Protein AF-E3MQD8-F1 (afdb_monomer_lite)

Sequence (179 aa):
MTQHVYIEGKKPLVCWENTTINSLVIGVLSPVLEKSHVTIIVLFGMVQTGFICNILNILHVQAGWNLYYARIMSLVFSIYAAIRMVWYQTILLPKLPLRIHWKSMNFITLFFGLTGHFLWPYCTTANIIIHVYIYLLSIETSIWYYTKEFRLFCRFPRTGFTDYARAYHTCYKRYVCIL

Foldseek 3Di:
DDDDDDDDDDDDPPPPPPCPVVVVVVLQVDADADDLVVLLVLLVLLLVLLVVLLVQVLCCQPVVDDNVSSVVSVVSNVVSVCCVVPVHQKDKAQDPPQPQDVVQLVVLCVVLVVVLVVCVVRDDPVSNVSSVVSSVSSSVSRSSVPGPDIDIGGPDDDDDCPVVVVVVVVPPPDDDPDD

Organism: Caenorhabditis remanei (NCBI:txid31234)

Secondary structure (DSSP, 8-state):
----------------S-TTHHHHHHHHHS-----HHHHHHHHHHHHHHHHHHHHHHHHHHHH---THHHHHHHHHHHHHHHIIIII-SEEEEEPSSP---HHHHHHHHHHHHHHHHHHGGG--HHHHHHHHHHHHHHHHHHHHHH---EEEEESS--TT-HHHHHHHHHHHSSS----

Radius of gyration: 24.61 Å; chains: 1; bounding box: 44×34×95 Å

Structure (mmCIF, N/CA/C/O backbone):
data_AF-E3MQD8-F1
#
_entry.id   AF-E3MQD8-F1
#
loop_
_atom_site.group_PDB
_atom_site.id
_atom_site.type_symbol
_atom_site.label_atom_id
_atom_site.label_alt_id
_atom_site.label_comp_id
_atom_site.label_asym_id
_atom_site.label_entity_id
_atom_site.label_seq_id
_atom_site.pdbx_PDB_ins_code
_atom_site.Cartn_x
_atom_site.Cartn_y
_atom_site.Cartn_z
_atom_site.occupancy
_atom_site.B_iso_or_equiv
_atom_site.auth_seq_id
_atom_site.auth_comp_id
_atom_site.auth_asym_id
_atom_site.auth_atom_id
_atom_site.pdbx_PDB_model_num
ATOM 1 N N . MET A 1 1 ? 7.745 17.758 72.358 1.00 26.81 1 MET A N 1
ATOM 2 C CA . MET A 1 1 ? 9.096 18.212 72.743 1.00 26.81 1 MET A CA 1
ATOM 3 C C . MET A 1 1 ? 10.061 17.089 72.381 1.00 26.81 1 MET A C 1
ATOM 5 O O . MET A 1 1 ? 9.781 15.969 72.783 1.00 26.81 1 MET A O 1
ATOM 9 N N . THR A 1 2 ? 11.081 17.400 71.560 1.00 30.20 2 THR A N 1
ATOM 10 C CA . THR A 1 2 ? 12.361 16.664 71.337 1.00 30.20 2 THR A CA 1
ATOM 11 C C . THR A 1 2 ? 12.276 15.200 70.857 1.00 30.20 2 THR A C 1
ATOM 13 O O . THR A 1 2 ? 11.925 14.323 71.631 1.00 30.20 2 THR A O 1
ATOM 16 N N . GLN A 1 3 ? 12.420 14.866 69.562 1.00 27.38 3 GLN A N 1
ATOM 17 C CA . GLN A 1 3 ? 13.647 14.770 68.727 1.00 27.38 3 GLN A CA 1
ATOM 18 C C . GLN A 1 3 ? 14.823 13.981 69.342 1.00 27.38 3 GLN A C 1
ATOM 20 O O . GLN A 1 3 ? 15.388 14.422 70.335 1.00 27.38 3 GLN A O 1
ATOM 25 N N . HIS A 1 4 ? 15.203 12.870 68.682 1.00 26.19 4 HIS A N 1
ATOM 26 C CA . HIS A 1 4 ? 16.512 12.550 68.048 1.00 26.19 4 HIS A CA 1
ATOM 27 C C . HIS A 1 4 ? 16.833 11.035 68.152 1.00 26.19 4 HIS A C 1
ATOM 29 O O . HIS A 1 4 ? 16.422 10.422 69.124 1.00 26.19 4 HIS A O 1
ATOM 35 N N . VAL A 1 5 ? 17.577 10.318 67.297 1.00 29.69 5 VAL A N 1
ATOM 36 C CA . VAL A 1 5 ? 18.115 10.402 65.920 1.00 29.69 5 VAL A CA 1
ATOM 37 C C . VAL A 1 5 ? 18.698 8.991 65.620 1.00 29.69 5 VAL A C 1
ATOM 39 O O . VAL A 1 5 ? 19.248 8.366 66.518 1.00 29.69 5 VAL A O 1
ATOM 42 N N . TYR A 1 6 ? 18.509 8.522 64.377 1.00 33.16 6 TYR A N 1
ATOM 43 C CA . TYR A 1 6 ? 19.254 7.571 63.509 1.00 33.16 6 TYR A CA 1
ATOM 44 C C . TYR A 1 6 ? 20.376 6.647 64.030 1.00 33.16 6 TYR A C 1
ATOM 46 O O . TYR A 1 6 ? 21.214 7.085 64.801 1.00 33.16 6 TYR A O 1
ATOM 54 N N . ILE A 1 7 ? 20.477 5.454 63.404 1.00 33.34 7 ILE A N 1
ATOM 55 C CA . ILE A 1 7 ? 21.659 4.879 62.690 1.00 33.34 7 ILE A CA 1
ATOM 56 C C . ILE A 1 7 ? 21.138 3.723 61.788 1.00 33.34 7 ILE A C 1
ATOM 58 O O . ILE A 1 7 ? 20.498 2.797 62.272 1.00 33.34 7 ILE A O 1
ATOM 62 N N . GLU A 1 8 ? 21.026 3.960 60.474 1.00 31.88 8 GLU A N 1
ATOM 63 C CA . GLU A 1 8 ? 21.814 3.366 59.362 1.00 31.88 8 GLU A CA 1
ATOM 64 C C . GLU A 1 8 ? 21.453 1.931 58.934 1.00 31.88 8 GLU A C 1
ATOM 66 O O . GLU A 1 8 ? 21.545 0.979 59.698 1.00 31.88 8 GLU A O 1
ATOM 71 N N . GLY A 1 9 ? 21.135 1.764 57.641 1.00 29.48 9 GLY A N 1
ATOM 72 C CA . GLY A 1 9 ? 21.064 0.442 57.015 1.00 29.48 9 GLY A CA 1
ATOM 73 C C . GLY A 1 9 ? 20.277 0.383 55.705 1.00 29.48 9 GLY A C 1
ATOM 74 O O . GLY A 1 9 ? 19.160 -0.109 55.687 1.00 29.48 9 GLY A O 1
ATOM 75 N N . LYS A 1 10 ? 20.903 0.825 54.603 1.00 29.27 10 LYS A N 1
ATOM 76 C CA . LYS A 1 10 ? 20.554 0.537 53.190 1.00 29.27 10 LYS A CA 1
ATOM 77 C C . LYS A 1 10 ? 19.192 1.042 52.672 1.00 29.27 10 LYS A C 1
ATOM 79 O O . LYS A 1 10 ? 18.170 0.370 52.746 1.00 29.27 10 LYS A O 1
ATOM 84 N N . LYS A 1 11 ? 19.227 2.176 51.961 1.00 30.22 11 LYS A N 1
ATOM 85 C CA . LYS A 1 11 ? 18.234 2.482 50.915 1.00 30.22 11 LYS A CA 1
ATOM 86 C C . LYS A 1 11 ? 18.347 1.406 49.819 1.00 30.22 11 LYS A C 1
ATOM 88 O O . LYS A 1 11 ? 19.470 1.180 49.360 1.00 30.22 11 LYS A O 1
ATOM 93 N N . PRO A 1 12 ? 17.259 0.755 49.367 1.00 31.34 12 PRO A N 1
ATOM 94 C CA . PRO A 1 12 ? 17.323 -0.004 48.130 1.00 31.34 12 PRO A CA 1
ATOM 95 C C . PRO A 1 12 ? 17.642 0.980 47.004 1.00 31.34 12 PRO A C 1
ATOM 97 O O . PRO A 1 12 ? 16.979 2.008 46.849 1.00 31.34 12 PRO A O 1
ATOM 100 N N . LEU A 1 13 ? 18.720 0.684 46.283 1.00 28.70 13 LEU A N 1
ATOM 101 C CA . LEU A 1 13 ? 19.172 1.436 45.127 1.00 28.70 13 LEU A CA 1
ATOM 102 C C . LEU A 1 13 ? 18.008 1.511 44.131 1.00 28.70 13 LEU A C 1
ATOM 104 O O . LEU A 1 13 ? 17.565 0.505 43.577 1.00 28.70 13 LEU A O 1
ATOM 108 N N . VAL A 1 14 ? 17.476 2.713 43.962 1.00 34.56 14 VAL A N 1
ATOM 109 C CA . VAL A 1 14 ? 16.435 3.047 43.000 1.00 34.56 14 VAL A CA 1
ATOM 110 C C . VAL A 1 14 ? 17.072 2.912 41.612 1.00 34.56 14 VAL A C 1
ATOM 112 O O . VAL A 1 14 ? 17.789 3.796 41.157 1.00 34.56 14 VAL A O 1
ATOM 115 N N . CYS A 1 15 ? 16.884 1.746 40.985 1.00 32.88 15 CYS A N 1
ATOM 116 C CA . CYS A 1 15 ? 17.410 1.389 39.665 1.00 32.88 15 CYS A CA 1
ATOM 117 C C . CYS A 1 15 ? 16.680 2.197 38.577 1.00 32.88 15 CYS A C 1
ATOM 119 O O . CYS A 1 15 ? 15.755 1.715 37.931 1.00 32.88 15 CYS A O 1
ATOM 121 N N . TRP A 1 16 ? 17.064 3.465 38.421 1.00 32.12 16 TRP A N 1
ATOM 122 C CA . TRP A 1 16 ? 16.616 4.357 37.340 1.00 32.12 16 TRP A CA 1
ATOM 123 C C . TRP A 1 16 ? 17.551 4.353 36.126 1.00 32.12 16 TRP A C 1
ATOM 125 O O . TRP A 1 16 ? 17.403 5.169 35.222 1.00 32.12 16 TRP A O 1
ATOM 135 N N . GLU A 1 17 ? 18.463 3.390 36.053 1.00 33.75 17 GLU A N 1
ATOM 136 C CA . GLU A 1 17 ? 19.420 3.244 34.956 1.00 33.75 17 GLU A CA 1
ATOM 137 C C . GLU A 1 17 ? 19.246 1.875 34.298 1.00 33.75 17 GLU A C 1
ATOM 139 O O . GLU A 1 17 ? 20.054 0.976 34.477 1.00 33.75 17 GLU A O 1
ATOM 144 N N . ASN A 1 18 ? 18.119 1.693 33.601 1.00 34.34 18 ASN A N 1
ATOM 145 C CA . ASN A 1 18 ? 17.910 0.645 32.585 1.00 34.34 18 ASN A CA 1
ATOM 146 C C . ASN A 1 18 ? 16.647 0.936 31.742 1.00 34.34 18 ASN A C 1
ATOM 148 O O . ASN A 1 18 ? 15.872 0.049 31.387 1.00 34.34 18 ASN A O 1
ATOM 152 N N . THR A 1 19 ? 16.384 2.211 31.452 1.00 44.53 19 THR A N 1
ATOM 153 C CA . THR A 1 19 ? 15.067 2.718 31.021 1.00 44.53 19 THR A CA 1
ATOM 154 C C . THR A 1 19 ? 14.884 2.896 29.513 1.00 44.53 19 THR A C 1
ATOM 156 O O . THR A 1 19 ? 13.843 3.394 29.093 1.00 44.53 19 THR A O 1
ATOM 159 N N . THR A 1 20 ? 15.807 2.434 28.669 1.00 41.69 20 THR A N 1
ATOM 160 C CA . THR A 1 20 ? 15.616 2.415 27.201 1.00 41.69 20 THR A CA 1
ATOM 161 C C . THR A 1 20 ? 15.327 1.020 26.656 1.00 41.69 20 THR A C 1
ATOM 163 O O . THR A 1 20 ? 14.412 0.859 25.856 1.00 41.69 20 THR A O 1
ATOM 166 N N . ILE A 1 21 ? 16.019 -0.019 27.133 1.00 39.50 21 ILE A N 1
ATOM 167 C CA . ILE A 1 21 ? 15.759 -1.399 26.685 1.00 39.50 21 ILE A CA 1
ATOM 168 C C . ILE A 1 21 ? 14.512 -1.965 27.376 1.00 39.50 21 ILE A C 1
ATOM 170 O O . ILE A 1 21 ? 13.661 -2.542 26.706 1.00 39.50 21 ILE A O 1
ATOM 174 N N . ASN A 1 22 ? 14.319 -1.718 28.679 1.00 33.09 22 ASN A N 1
ATOM 175 C CA . ASN A 1 22 ? 13.096 -2.150 29.364 1.00 33.09 22 ASN A CA 1
ATOM 176 C C . ASN A 1 22 ? 11.857 -1.364 28.925 1.00 33.09 22 ASN A C 1
ATOM 178 O O . ASN A 1 22 ? 10.772 -1.924 28.958 1.00 33.09 22 ASN A O 1
ATOM 182 N N . SER A 1 23 ? 11.971 -0.113 28.469 1.00 36.16 23 SER A N 1
ATOM 183 C CA . SER A 1 23 ? 10.823 0.613 27.898 1.00 36.16 23 SER A CA 1
ATOM 184 C C . SER A 1 23 ? 10.473 0.128 26.487 1.00 36.16 23 SER A C 1
ATOM 186 O O . SER A 1 23 ? 9.293 0.071 26.149 1.00 36.16 23 SER A O 1
ATOM 188 N N . LEU A 1 24 ? 11.459 -0.326 25.706 1.00 35.12 24 LEU A N 1
ATOM 189 C CA . LEU A 1 24 ? 11.239 -1.071 24.461 1.00 35.12 24 LEU A CA 1
ATOM 190 C C . LEU A 1 24 ? 10.586 -2.437 24.726 1.00 35.12 24 LEU A C 1
ATOM 192 O O . LEU A 1 24 ? 9.616 -2.784 24.063 1.00 35.12 24 LEU A O 1
ATOM 196 N N . VAL A 1 25 ? 11.045 -3.184 25.733 1.00 37.47 25 VAL A N 1
ATOM 197 C CA . VAL A 1 25 ? 10.494 -4.503 26.098 1.00 37.47 25 VAL A CA 1
ATOM 198 C C . VAL A 1 25 ? 9.104 -4.388 26.743 1.00 37.47 25 VAL A C 1
ATOM 200 O O . VAL A 1 25 ? 8.214 -5.166 26.411 1.00 37.47 25 VAL A O 1
ATOM 203 N N . ILE A 1 26 ? 8.856 -3.380 27.585 1.00 39.66 26 ILE A N 1
ATOM 204 C CA . ILE A 1 26 ? 7.530 -3.085 28.158 1.00 39.66 26 ILE A CA 1
ATOM 205 C C . ILE A 1 26 ? 6.588 -2.505 27.090 1.00 39.66 26 ILE A C 1
ATOM 207 O O . ILE A 1 26 ? 5.400 -2.805 27.111 1.00 39.66 26 ILE A O 1
ATOM 211 N N . GLY A 1 27 ? 7.096 -1.757 26.105 1.00 39.81 27 GLY A N 1
ATOM 212 C CA . GLY A 1 27 ? 6.333 -1.335 24.924 1.00 39.81 27 GLY A CA 1
ATOM 213 C C . GLY A 1 27 ? 5.958 -2.491 23.986 1.00 39.81 27 GLY A C 1
ATOM 214 O O . GLY A 1 27 ? 4.922 -2.429 23.333 1.00 39.81 27 GLY A O 1
ATOM 215 N N . VAL A 1 28 ? 6.758 -3.564 23.967 1.00 44.06 28 VAL A N 1
ATOM 216 C CA . VAL A 1 28 ? 6.468 -4.833 23.271 1.00 44.06 28 VAL A CA 1
ATOM 217 C C . VAL A 1 28 ? 5.505 -5.727 24.074 1.00 44.06 28 VAL A C 1
ATOM 219 O O . VAL A 1 28 ? 4.739 -6.489 23.488 1.00 44.06 28 VAL A O 1
ATOM 222 N N . LEU A 1 29 ? 5.502 -5.623 25.408 1.00 40.91 29 LEU A N 1
ATOM 223 C CA . LEU A 1 29 ? 4.611 -6.371 26.311 1.00 40.91 29 LEU A CA 1
ATOM 224 C C . LEU A 1 29 ? 3.281 -5.664 26.609 1.00 40.91 29 LEU A C 1
ATOM 226 O O . LEU A 1 29 ? 2.343 -6.309 27.079 1.00 40.91 29 LEU A O 1
ATOM 230 N N . SER A 1 30 ? 3.174 -4.363 26.343 1.00 43.22 30 SER A N 1
ATOM 231 C CA . SER A 1 30 ? 1.925 -3.624 26.498 1.00 43.22 30 SER A CA 1
ATOM 232 C C . SER A 1 30 ? 1.052 -3.807 25.252 1.00 43.22 30 SER A C 1
ATOM 234 O O . SER A 1 30 ? 1.548 -3.679 24.130 1.00 43.22 30 SER A O 1
ATOM 236 N N . PRO A 1 31 ? -0.247 -4.114 25.403 1.00 54.41 31 PRO A N 1
ATOM 237 C CA . PRO A 1 31 ? -1.152 -4.237 24.271 1.00 54.41 31 PRO A CA 1
ATOM 238 C C . PRO A 1 31 ? -1.275 -2.895 23.538 1.00 54.41 31 PRO A C 1
ATOM 240 O O . PRO A 1 31 ? -2.001 -1.999 23.969 1.00 54.41 31 PRO A O 1
ATOM 243 N N . VAL A 1 32 ? -0.584 -2.746 22.403 1.00 63.09 32 VAL A N 1
ATOM 244 C CA . VAL A 1 32 ? -0.758 -1.574 21.541 1.00 63.09 32 VAL A CA 1
ATOM 245 C C . VAL A 1 32 ? -2.100 -1.706 20.826 1.00 63.09 32 VAL A C 1
ATOM 247 O O . VAL A 1 32 ? -2.290 -2.544 19.938 1.00 63.09 32 VAL A O 1
ATOM 250 N N . LEU A 1 33 ? -3.054 -0.885 21.261 1.00 63.81 33 LEU A N 1
ATOM 251 C CA . LEU A 1 33 ? -4.346 -0.736 20.604 1.00 63.81 33 LEU A CA 1
ATOM 252 C C . LEU A 1 33 ? -4.159 -0.031 19.261 1.00 63.81 33 LEU A C 1
ATOM 254 O O . LEU A 1 33 ? -3.436 0.964 19.162 1.00 63.81 33 LEU A O 1
ATOM 258 N N . GLU A 1 34 ? -4.812 -0.560 18.230 1.00 72.38 34 GLU A N 1
ATOM 259 C CA . GLU A 1 34 ? -4.779 0.040 16.903 1.00 72.38 34 GLU A CA 1
ATOM 260 C C . GLU A 1 34 ? -5.527 1.383 16.919 1.00 72.38 34 GLU A C 1
ATOM 262 O O . GLU A 1 34 ? -6.640 1.484 17.439 1.00 72.38 34 GLU A O 1
ATOM 267 N N . LYS A 1 35 ? -4.903 2.421 16.353 1.00 75.19 35 LYS A N 1
ATOM 268 C CA . LYS A 1 35 ? -5.480 3.764 16.199 1.00 75.19 35 LYS A CA 1
ATOM 269 C C . LYS A 1 35 ? -5.648 4.076 14.722 1.00 75.19 35 LYS A C 1
ATOM 271 O O . LYS A 1 35 ? -4.721 3.845 13.947 1.00 75.19 35 LYS A O 1
ATOM 276 N N . SER A 1 36 ? -6.764 4.700 14.354 1.00 72.06 36 SER A N 1
ATOM 277 C CA . SER A 1 36 ? -7.090 5.017 12.957 1.00 72.06 36 SER A CA 1
ATOM 278 C C . SER A 1 36 ? -6.011 5.855 12.264 1.00 72.06 36 SER A C 1
ATOM 280 O O . SER A 1 36 ? -5.614 5.538 11.146 1.00 72.06 36 SER A O 1
ATOM 282 N N . HIS A 1 37 ? -5.470 6.875 12.937 1.00 77.81 37 HIS A N 1
ATOM 283 C CA . HIS A 1 37 ? -4.407 7.720 12.387 1.00 77.81 37 HIS A CA 1
ATOM 284 C C . HIS A 1 37 ? -3.125 6.941 12.075 1.00 77.81 37 HIS A C 1
ATOM 286 O O . HIS A 1 37 ? -2.498 7.176 11.044 1.00 77.81 37 HIS A O 1
ATOM 292 N N . VAL A 1 38 ? -2.743 5.997 12.938 1.00 80.81 38 VAL A N 1
ATOM 293 C CA . VAL A 1 38 ? -1.531 5.194 12.734 1.00 80.81 38 VAL A CA 1
ATOM 294 C C . VAL A 1 38 ? -1.753 4.189 11.606 1.00 80.81 38 VAL A C 1
ATOM 296 O O . VAL A 1 38 ? -0.891 4.057 10.741 1.00 80.81 38 VAL A O 1
ATOM 299 N N . THR A 1 39 ? -2.929 3.558 11.543 1.00 81.56 39 THR A N 1
ATOM 300 C CA . THR A 1 39 ? -3.296 2.660 10.438 1.00 81.56 39 THR A CA 1
ATOM 301 C C . THR A 1 39 ? -3.265 3.384 9.096 1.00 81.56 39 THR A C 1
ATOM 303 O O . THR A 1 39 ? -2.698 2.867 8.138 1.00 81.56 39 THR A O 1
ATOM 306 N N . ILE A 1 40 ? -3.794 4.610 9.027 1.00 84.06 40 ILE A N 1
ATOM 307 C CA . ILE A 1 40 ? -3.746 5.441 7.817 1.00 84.06 40 ILE A CA 1
ATOM 308 C C . ILE A 1 40 ? -2.295 5.739 7.412 1.00 84.06 40 ILE A C 1
ATOM 310 O O . ILE A 1 40 ? -1.956 5.586 6.241 1.00 84.06 40 ILE A O 1
ATOM 314 N N . ILE A 1 41 ? -1.423 6.114 8.355 1.00 86.06 41 ILE A N 1
ATOM 315 C CA . ILE A 1 41 ? 0.002 6.368 8.074 1.00 86.06 41 ILE A CA 1
ATOM 316 C C . ILE A 1 41 ? 0.684 5.116 7.514 1.00 86.06 41 ILE A C 1
ATOM 318 O O . ILE A 1 41 ? 1.402 5.201 6.520 1.00 86.06 41 ILE A O 1
ATOM 322 N N . VAL A 1 42 ? 0.444 3.954 8.124 1.00 87.56 42 VAL A N 1
ATOM 323 C CA . VAL A 1 42 ? 1.025 2.681 7.678 1.00 87.56 42 VAL A CA 1
ATOM 324 C C . VAL A 1 42 ? 0.524 2.314 6.279 1.00 87.56 42 VAL A C 1
ATOM 326 O O . VAL A 1 42 ? 1.329 1.971 5.417 1.00 87.56 42 VAL A O 1
ATOM 329 N N . LEU A 1 43 ? -0.779 2.453 6.018 1.00 88.00 43 LEU A N 1
ATOM 330 C CA . LEU A 1 43 ? -1.380 2.212 4.704 1.00 88.00 43 LEU A CA 1
ATOM 331 C C . LEU A 1 43 ? -0.798 3.136 3.622 1.00 88.00 43 LEU A C 1
ATOM 333 O O . LEU A 1 43 ? -0.364 2.654 2.576 1.00 88.00 43 LEU A O 1
ATOM 337 N N . PHE A 1 44 ? -0.705 4.444 3.886 1.00 88.50 44 PHE A N 1
ATOM 338 C CA . PHE A 1 44 ? -0.069 5.388 2.962 1.00 88.50 44 PHE A CA 1
ATOM 339 C C . PHE A 1 44 ? 1.408 5.062 2.731 1.00 88.50 44 PHE A C 1
ATOM 341 O O . PHE A 1 44 ? 1.859 5.088 1.586 1.00 88.50 44 PHE A O 1
ATOM 348 N N . GLY A 1 45 ? 2.147 4.708 3.786 1.00 86.62 45 GLY A N 1
ATOM 349 C CA . GLY A 1 45 ? 3.547 4.297 3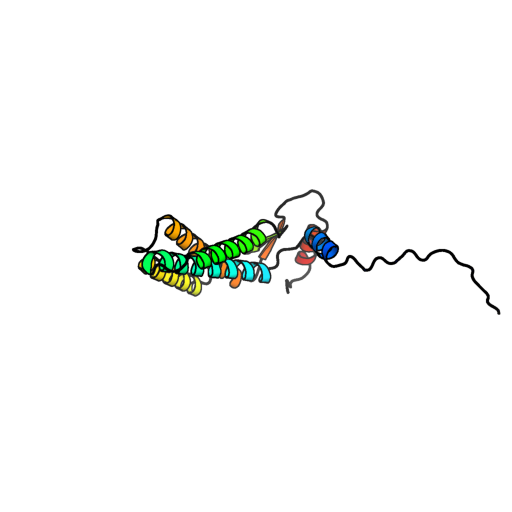.689 1.00 86.62 45 GLY A CA 1
ATOM 350 C C . GLY A 1 45 ? 3.729 3.077 2.785 1.00 86.62 45 GLY A C 1
ATOM 351 O O . GLY A 1 45 ? 4.607 3.074 1.923 1.00 86.62 45 GLY A O 1
ATOM 352 N N . MET A 1 46 ? 2.855 2.074 2.900 1.00 90.69 46 MET A N 1
ATOM 353 C CA . MET A 1 46 ? 2.856 0.903 2.015 1.00 90.69 46 MET A CA 1
ATOM 354 C C . MET A 1 46 ? 2.528 1.272 0.560 1.00 90.69 46 MET A C 1
ATOM 356 O O . MET A 1 46 ? 3.215 0.820 -0.353 1.00 90.69 46 MET A O 1
ATOM 360 N N . VAL A 1 47 ? 1.517 2.115 0.322 1.00 91.50 47 VAL A N 1
ATOM 361 C CA . VAL A 1 47 ? 1.164 2.559 -1.040 1.00 91.50 47 VAL A CA 1
ATOM 362 C C . VAL A 1 47 ? 2.330 3.313 -1.687 1.00 91.50 47 VAL A C 1
ATOM 364 O O . VAL A 1 47 ? 2.714 3.000 -2.813 1.00 91.50 47 VAL A O 1
ATOM 367 N N . GLN A 1 48 ? 2.930 4.268 -0.972 1.00 90.81 48 GLN A N 1
ATOM 368 C CA . GLN A 1 48 ? 4.039 5.082 -1.478 1.00 90.81 48 GLN A CA 1
ATOM 369 C C . GLN A 1 48 ? 5.282 4.239 -1.771 1.00 90.81 48 GLN A C 1
ATOM 371 O O . GLN A 1 48 ? 5.847 4.323 -2.860 1.00 90.81 48 GLN A O 1
ATOM 376 N N . THR A 1 49 ? 5.698 3.401 -0.821 1.00 91.50 49 THR A N 1
ATOM 377 C CA . THR A 1 49 ? 6.900 2.566 -0.976 1.00 91.50 49 THR A CA 1
ATOM 378 C C . THR A 1 49 ? 6.728 1.515 -2.065 1.00 91.50 49 THR A C 1
ATOM 380 O O . THR A 1 49 ? 7.643 1.324 -2.863 1.00 91.50 49 THR A O 1
ATOM 383 N N . GLY A 1 50 ? 5.547 0.898 -2.170 1.00 87.88 50 GLY A N 1
ATOM 384 C CA . GLY A 1 50 ? 5.224 -0.027 -3.254 1.00 87.88 50 GLY A CA 1
ATOM 385 C C . GLY A 1 50 ? 5.249 0.654 -4.624 1.00 87.88 50 GLY A C 1
ATOM 386 O O . GLY A 1 50 ? 5.856 0.139 -5.563 1.00 87.88 50 GLY A O 1
ATOM 387 N N . PHE A 1 51 ? 4.654 1.844 -4.737 1.00 88.62 51 PHE A N 1
ATOM 388 C CA . PHE A 1 51 ? 4.639 2.601 -5.989 1.00 88.62 51 PHE A CA 1
ATOM 389 C C . PHE A 1 51 ? 6.048 3.019 -6.433 1.00 88.62 51 PHE A C 1
ATOM 391 O O . PHE A 1 51 ? 6.424 2.815 -7.588 1.00 88.62 51 PHE A O 1
ATOM 398 N N . ILE A 1 52 ? 6.864 3.540 -5.511 1.00 90.00 52 ILE A N 1
ATOM 399 C CA . ILE A 1 52 ? 8.253 3.919 -5.802 1.00 90.00 52 ILE A CA 1
ATOM 400 C C . ILE A 1 52 ? 9.086 2.681 -6.161 1.00 90.00 52 ILE A C 1
ATOM 402 O O . ILE A 1 52 ? 9.883 2.735 -7.096 1.00 90.00 52 ILE A O 1
ATOM 406 N N . CYS A 1 53 ? 8.883 1.552 -5.474 1.00 89.19 53 CYS A N 1
ATOM 407 C CA . CYS A 1 53 ? 9.543 0.287 -5.801 1.00 89.19 53 CYS A CA 1
ATOM 408 C C . CYS A 1 53 ? 9.257 -0.141 -7.251 1.00 89.19 53 CYS A C 1
ATOM 410 O O . CYS A 1 53 ? 10.189 -0.479 -7.983 1.00 89.19 53 CYS A O 1
ATOM 412 N N . ASN A 1 54 ? 8.001 -0.038 -7.702 1.00 87.75 54 ASN A N 1
ATOM 413 C CA . ASN A 1 54 ? 7.630 -0.334 -9.088 1.00 87.75 54 ASN A CA 1
ATOM 414 C C . ASN A 1 54 ? 8.359 0.576 -10.089 1.00 87.75 54 ASN A C 1
ATOM 416 O O . ASN A 1 54 ? 8.925 0.073 -11.059 1.00 87.75 54 ASN A O 1
ATOM 420 N N . ILE A 1 55 ? 8.410 1.889 -9.834 1.00 87.12 55 ILE A N 1
ATOM 421 C CA . ILE A 1 55 ? 9.145 2.838 -10.690 1.00 87.12 55 ILE A CA 1
ATOM 422 C C . ILE A 1 55 ? 10.631 2.470 -10.766 1.00 87.12 55 ILE A C 1
ATOM 424 O O . ILE A 1 55 ? 11.200 2.405 -11.855 1.00 87.12 55 ILE A O 1
ATOM 428 N N . LEU A 1 56 ? 11.265 2.199 -9.622 1.00 88.69 56 LEU A N 1
ATOM 429 C CA . LEU A 1 56 ? 12.692 1.874 -9.559 1.00 88.69 56 LEU A CA 1
ATOM 430 C C . LEU A 1 56 ? 13.019 0.550 -10.258 1.00 88.69 56 LEU A C 1
ATOM 432 O O . LEU A 1 56 ? 14.049 0.455 -10.921 1.00 88.69 56 LEU A O 1
ATOM 436 N N . ASN A 1 57 ? 12.139 -0.450 -10.163 1.00 85.00 57 ASN A N 1
ATOM 437 C CA . ASN A 1 57 ? 12.296 -1.705 -10.897 1.00 85.00 57 ASN A CA 1
ATOM 438 C C . ASN A 1 57 ? 12.259 -1.487 -12.413 1.00 85.00 57 ASN A C 1
ATOM 440 O O . ASN A 1 57 ? 13.029 -2.108 -13.140 1.00 85.00 57 ASN A O 1
ATOM 444 N N . ILE A 1 58 ? 11.419 -0.579 -12.902 1.00 83.00 58 ILE A N 1
ATOM 445 C CA . ILE A 1 58 ? 11.370 -0.265 -14.334 1.00 83.00 58 ILE A CA 1
ATOM 446 C C . ILE A 1 58 ? 12.592 0.527 -14.770 1.00 83.00 58 ILE A C 1
ATOM 448 O O . ILE A 1 58 ? 13.169 0.214 -15.806 1.00 83.00 58 ILE A O 1
ATOM 452 N N . LEU A 1 59 ? 13.031 1.504 -13.973 1.00 86.06 59 LEU A N 1
ATOM 453 C CA . LEU A 1 59 ? 14.276 2.225 -14.242 1.00 86.06 59 LEU A CA 1
ATOM 454 C C . LEU A 1 59 ? 15.475 1.271 -14.281 1.00 86.06 59 LEU A C 1
ATOM 456 O O . LEU A 1 59 ? 16.358 1.437 -15.119 1.00 86.06 59 LEU A O 1
ATOM 460 N N . HIS A 1 60 ? 15.500 0.247 -13.426 1.00 86.69 60 HIS A N 1
ATOM 461 C CA . HIS A 1 60 ? 16.522 -0.793 -13.488 1.00 86.69 60 HIS A CA 1
ATOM 462 C C . HIS A 1 60 ? 16.477 -1.561 -14.817 1.00 86.69 60 HIS A C 1
ATOM 464 O O . HIS A 1 60 ? 17.505 -1.695 -15.474 1.00 86.69 60 HIS A O 1
ATOM 470 N N . VAL A 1 61 ? 15.292 -2.016 -15.238 1.00 81.69 61 VAL A N 1
ATOM 471 C CA . VAL A 1 61 ? 15.121 -2.810 -16.467 1.00 81.69 61 VAL A CA 1
ATOM 472 C C . VAL A 1 61 ? 15.385 -1.988 -17.736 1.00 81.69 61 VAL A C 1
ATOM 474 O O . VAL A 1 61 ? 15.986 -2.504 -18.672 1.00 81.69 61 VAL A O 1
ATOM 477 N N . GLN A 1 62 ? 14.951 -0.726 -17.783 1.00 81.81 62 GLN A N 1
ATOM 478 C CA . GLN A 1 62 ? 14.997 0.109 -18.994 1.00 81.81 62 GLN A CA 1
ATOM 479 C C . GLN A 1 62 ? 16.242 0.996 -19.085 1.00 81.81 62 GLN A C 1
ATOM 481 O O . GLN A 1 62 ? 16.779 1.196 -20.168 1.00 81.81 62 GLN A O 1
ATOM 486 N N . ALA A 1 63 ? 16.702 1.544 -17.959 1.00 82.62 63 ALA A N 1
ATOM 487 C CA . ALA A 1 63 ? 17.802 2.508 -17.912 1.00 82.62 63 ALA A CA 1
ATOM 488 C C . ALA A 1 63 ? 19.056 1.955 -17.212 1.00 82.62 63 ALA A C 1
ATOM 490 O O . ALA A 1 63 ? 20.002 2.705 -16.973 1.00 82.62 63 ALA A O 1
ATOM 491 N N . GLY A 1 64 ? 19.065 0.670 -16.835 1.00 81.56 64 GLY A N 1
ATOM 492 C CA . GLY A 1 64 ? 20.194 0.042 -16.144 1.00 81.56 64 GLY A CA 1
ATOM 493 C C . GLY A 1 64 ? 20.481 0.638 -14.762 1.00 81.56 64 GLY A C 1
ATOM 494 O O . GLY A 1 64 ? 21.584 0.481 -14.240 1.00 81.56 64 GLY A O 1
ATOM 495 N N . TRP A 1 65 ? 19.516 1.347 -14.164 1.00 85.50 65 TRP A N 1
ATOM 496 C CA . TRP A 1 65 ? 19.675 1.954 -12.841 1.00 85.50 65 TRP A CA 1
ATOM 497 C C . TRP A 1 65 ? 19.940 0.908 -11.761 1.00 85.50 65 TRP A C 1
ATOM 499 O O . TRP A 1 65 ? 19.548 -0.248 -11.878 1.00 85.50 65 TRP A O 1
ATOM 509 N N . ASN A 1 66 ? 20.596 1.300 -10.671 1.00 87.25 66 ASN A N 1
ATOM 510 C CA . ASN A 1 66 ? 20.971 0.348 -9.632 1.00 87.25 66 ASN A CA 1
ATOM 511 C C . ASN A 1 66 ? 19.740 -0.197 -8.877 1.00 87.25 66 ASN A C 1
ATOM 513 O O . ASN A 1 66 ? 18.949 0.558 -8.307 1.00 87.25 66 ASN A O 1
ATOM 517 N N . LEU A 1 67 ? 19.641 -1.527 -8.798 1.00 88.06 67 LEU A N 1
ATOM 518 C CA . LEU A 1 67 ? 18.584 -2.261 -8.095 1.00 88.06 67 LEU A CA 1
ATOM 519 C C . LEU A 1 67 ? 18.574 -2.013 -6.572 1.00 88.06 67 LEU A C 1
ATOM 521 O O . LEU A 1 67 ? 17.581 -2.292 -5.900 1.00 88.06 67 LEU A O 1
ATOM 525 N N . TYR A 1 68 ? 19.664 -1.483 -6.010 1.00 89.75 68 TYR A N 1
ATOM 526 C CA . TYR A 1 68 ? 19.802 -1.196 -4.581 1.00 89.75 68 TYR A CA 1
ATOM 527 C C . TYR A 1 68 ? 18.626 -0.386 -4.008 1.00 89.75 68 TYR A C 1
ATOM 529 O O . TYR A 1 68 ? 18.072 -0.747 -2.969 1.00 89.75 68 TYR A O 1
ATOM 537 N N . TYR A 1 69 ? 18.178 0.654 -4.713 1.00 86.88 69 TYR A N 1
ATOM 538 C CA . TYR A 1 69 ? 17.081 1.504 -4.244 1.00 86.88 69 TYR A CA 1
ATOM 539 C C . TYR A 1 69 ? 15.729 0.780 -4.241 1.00 86.88 69 TYR A C 1
ATOM 541 O O . TYR A 1 69 ? 14.946 0.951 -3.307 1.00 86.88 69 TYR A O 1
ATOM 549 N N . ALA A 1 70 ? 15.462 -0.069 -5.239 1.00 87.31 70 ALA A N 1
ATOM 550 C CA . ALA A 1 70 ? 14.242 -0.875 -5.276 1.00 87.31 70 ALA A CA 1
ATOM 551 C C . ALA A 1 70 ? 14.201 -1.869 -4.103 1.00 87.31 70 ALA A C 1
ATOM 553 O O . ALA A 1 70 ? 13.168 -2.037 -3.456 1.00 87.31 70 ALA A O 1
ATOM 554 N N . ARG A 1 71 ? 15.353 -2.462 -3.755 1.00 88.25 71 ARG A N 1
ATOM 555 C CA . ARG A 1 71 ? 15.481 -3.351 -2.588 1.00 88.25 71 ARG A CA 1
ATOM 556 C C . ARG A 1 71 ? 15.209 -2.621 -1.276 1.00 88.25 71 ARG A C 1
ATOM 558 O O . ARG A 1 71 ? 14.490 -3.156 -0.437 1.00 88.25 71 ARG A O 1
ATOM 565 N N . ILE A 1 72 ? 15.724 -1.398 -1.115 1.00 90.31 72 ILE A N 1
ATOM 566 C CA . ILE A 1 72 ? 15.413 -0.566 0.057 1.00 90.31 72 ILE A CA 1
ATOM 567 C C . ILE A 1 72 ? 13.908 -0.310 0.138 1.00 90.31 72 ILE A C 1
ATOM 569 O O . ILE A 1 72 ? 13.312 -0.541 1.185 1.00 90.31 72 ILE A O 1
ATOM 573 N N . MET A 1 73 ? 13.271 0.112 -0.955 1.00 91.00 73 MET A N 1
ATOM 574 C CA . MET A 1 73 ? 11.832 0.399 -0.944 1.00 91.00 73 MET A CA 1
ATOM 575 C C . MET A 1 73 ? 10.992 -0.847 -0.645 1.00 91.00 73 MET A C 1
ATOM 577 O O . MET A 1 73 ? 10.039 -0.768 0.127 1.00 91.00 73 MET A O 1
ATOM 581 N N . SER A 1 74 ? 11.388 -2.013 -1.160 1.00 88.38 74 SER A N 1
ATOM 582 C CA . SER A 1 74 ? 10.768 -3.296 -0.813 1.00 88.38 74 SER A CA 1
ATOM 583 C C . SER A 1 74 ? 10.939 -3.658 0.668 1.00 88.38 74 SER A C 1
ATOM 585 O O . SER A 1 74 ? 10.027 -4.223 1.276 1.00 88.38 74 SER A O 1
ATOM 587 N N . LEU A 1 75 ? 12.090 -3.344 1.271 1.00 90.69 75 LEU A N 1
ATOM 588 C CA . LEU A 1 75 ? 12.321 -3.558 2.700 1.00 90.69 75 LEU A CA 1
ATOM 589 C C . LEU A 1 75 ? 11.425 -2.643 3.539 1.00 90.69 75 LEU A C 1
ATOM 591 O O . LEU A 1 75 ? 10.762 -3.116 4.456 1.00 90.69 75 LEU A O 1
ATOM 595 N N . VAL A 1 76 ? 11.353 -1.354 3.199 1.00 90.62 76 VAL A N 1
ATOM 596 C CA . VAL A 1 76 ? 10.496 -0.390 3.907 1.00 90.62 76 VAL A CA 1
ATOM 597 C C . VAL A 1 76 ? 9.021 -0.787 3.788 1.00 90.62 76 VAL A C 1
ATOM 599 O O . VAL A 1 76 ? 8.304 -0.788 4.789 1.00 90.62 76 VAL A O 1
ATOM 602 N N . PHE A 1 77 ? 8.580 -1.218 2.603 1.00 90.56 77 PHE A N 1
ATOM 603 C CA . PHE A 1 77 ? 7.246 -1.787 2.406 1.00 90.56 77 PHE A CA 1
ATOM 604 C C . PHE A 1 77 ? 6.988 -2.975 3.347 1.00 90.56 77 PHE A C 1
ATOM 606 O O . PHE A 1 77 ? 5.950 -3.042 4.008 1.00 90.56 77 PHE A O 1
ATOM 613 N N . SER A 1 78 ? 7.959 -3.887 3.458 1.00 87.38 78 SER A N 1
ATOM 614 C CA . SER A 1 78 ? 7.867 -5.066 4.327 1.00 87.38 78 SER A CA 1
ATOM 615 C C . SER A 1 78 ? 7.803 -4.691 5.810 1.00 87.38 78 SER A C 1
ATOM 617 O O . SER A 1 78 ? 7.066 -5.321 6.564 1.00 87.38 78 SER A O 1
ATOM 619 N N . ILE A 1 79 ? 8.516 -3.641 6.231 1.00 87.88 79 ILE A N 1
ATOM 620 C CA . ILE A 1 79 ? 8.456 -3.114 7.601 1.00 87.88 79 ILE A CA 1
ATOM 621 C C . ILE A 1 79 ? 7.051 -2.583 7.907 1.00 87.88 79 ILE A C 1
ATOM 623 O O . ILE A 1 79 ? 6.468 -2.960 8.924 1.00 87.88 79 ILE A O 1
ATOM 627 N N . TYR A 1 80 ? 6.466 -1.769 7.022 1.00 87.38 80 TYR A N 1
ATOM 628 C CA . TYR A 1 80 ? 5.095 -1.282 7.211 1.00 87.38 80 TYR A CA 1
ATOM 629 C C . TYR A 1 80 ? 4.073 -2.428 7.245 1.00 87.38 80 TYR A C 1
ATOM 631 O O . TYR A 1 80 ? 3.189 -2.446 8.106 1.00 87.38 80 TYR A O 1
ATOM 639 N N . ALA A 1 81 ? 4.227 -3.427 6.370 1.00 84.62 81 ALA A N 1
ATOM 640 C CA . ALA A 1 81 ? 3.386 -4.620 6.377 1.00 84.62 81 ALA A CA 1
ATOM 641 C C . ALA A 1 81 ? 3.519 -5.414 7.691 1.00 84.62 81 ALA A C 1
ATOM 643 O O . ALA A 1 81 ? 2.512 -5.834 8.264 1.00 84.62 81 ALA A O 1
ATOM 644 N N . ALA A 1 82 ? 4.739 -5.578 8.213 1.00 84.44 82 ALA A N 1
ATOM 645 C CA . ALA A 1 82 ? 4.993 -6.269 9.475 1.00 84.44 82 ALA A CA 1
ATOM 646 C C . ALA A 1 82 ? 4.375 -5.532 10.672 1.00 84.44 82 ALA A C 1
ATOM 648 O O . ALA A 1 82 ? 3.736 -6.168 11.512 1.00 84.44 82 ALA A O 1
ATOM 649 N N . ILE A 1 83 ? 4.483 -4.198 10.716 1.00 84.38 83 ILE A N 1
ATOM 650 C CA . ILE A 1 83 ? 3.833 -3.371 11.744 1.00 84.38 83 ILE A CA 1
ATOM 651 C C . ILE A 1 83 ? 2.321 -3.626 11.736 1.00 84.38 83 ILE A C 1
ATOM 653 O O . ILE A 1 83 ? 1.737 -3.949 12.769 1.00 84.38 83 ILE A O 1
ATOM 657 N N . ARG A 1 84 ? 1.688 -3.588 10.559 1.00 79.31 84 ARG A N 1
ATOM 658 C CA . ARG A 1 84 ? 0.250 -3.853 10.413 1.00 79.31 84 ARG A CA 1
ATOM 659 C C . ARG A 1 84 ? -0.139 -5.277 10.835 1.00 79.31 84 ARG A C 1
ATOM 661 O O . ARG A 1 84 ? -1.211 -5.497 11.401 1.00 79.31 84 ARG A O 1
ATOM 668 N N . MET A 1 85 ? 0.707 -6.266 10.553 1.00 80.25 85 MET A N 1
ATOM 669 C CA . MET A 1 85 ? 0.384 -7.683 10.756 1.00 80.25 85 MET A CA 1
ATOM 670 C C . MET A 1 85 ? 0.680 -8.215 12.160 1.00 80.25 85 MET A C 1
ATOM 672 O O . MET A 1 85 ? -0.012 -9.127 12.606 1.00 80.25 85 MET A O 1
ATOM 676 N N . VAL A 1 86 ? 1.677 -7.669 12.852 1.00 76.81 86 VAL A N 1
ATOM 677 C CA . VAL A 1 86 ? 2.195 -8.263 14.097 1.00 76.81 86 VAL A CA 1
ATOM 678 C C . VAL A 1 86 ? 2.057 -7.324 15.292 1.00 76.81 86 VAL A C 1
ATOM 680 O O . VAL A 1 86 ? 1.869 -7.794 16.410 1.00 76.81 86 VAL A O 1
ATOM 683 N N . TRP A 1 87 ? 2.108 -6.006 15.079 1.00 75.06 87 TRP A N 1
ATOM 684 C CA . TRP A 1 87 ? 2.234 -5.048 16.183 1.00 75.06 87 TRP A CA 1
ATOM 685 C C . TRP A 1 87 ? 0.923 -4.812 16.944 1.00 75.06 87 TRP A C 1
ATOM 687 O O . TRP A 1 87 ? 0.937 -4.562 18.148 1.00 75.06 87 TRP A O 1
ATOM 697 N N . TYR A 1 88 ? -0.221 -4.904 16.261 1.00 71.44 88 TYR A N 1
ATOM 698 C CA . TYR A 1 88 ? -1.525 -4.610 16.859 1.00 71.44 88 TYR A CA 1
ATOM 699 C C . TYR A 1 88 ? -2.250 -5.867 17.337 1.00 71.44 88 TYR A C 1
ATOM 701 O O . TYR A 1 88 ? -2.438 -6.831 16.588 1.00 71.44 88 TYR A O 1
ATOM 709 N N . GLN A 1 89 ? -2.729 -5.819 18.584 1.00 67.19 89 GLN A N 1
ATOM 710 C CA . GLN A 1 89 ? -3.546 -6.881 19.187 1.00 67.19 89 GLN A CA 1
ATOM 711 C C . GLN A 1 89 ? -5.037 -6.771 18.850 1.00 67.19 89 GLN A C 1
ATOM 713 O O . GLN A 1 89 ? -5.807 -7.708 19.070 1.00 67.19 89 GLN A O 1
ATOM 718 N N . THR A 1 90 ? -5.452 -5.622 18.326 1.00 65.50 90 THR A N 1
ATOM 719 C CA . THR A 1 90 ? -6.822 -5.343 17.897 1.00 65.50 90 THR A CA 1
ATOM 720 C C . THR A 1 90 ? -6.831 -5.030 16.406 1.00 65.50 90 THR A C 1
ATOM 722 O O . THR A 1 90 ? -5.817 -4.593 15.874 1.00 65.50 90 THR A O 1
ATOM 725 N N . ILE A 1 91 ? -7.947 -5.329 15.744 1.00 73.50 91 ILE A N 1
ATOM 726 C CA . ILE A 1 91 ? -8.231 -4.964 14.359 1.00 73.50 91 ILE A CA 1
ATOM 727 C C . ILE A 1 91 ? -9.354 -3.943 14.395 1.00 73.50 91 ILE A C 1
ATOM 729 O O . ILE A 1 91 ? -10.440 -4.212 14.919 1.00 73.50 91 ILE A O 1
ATOM 733 N N . LEU A 1 92 ? -9.107 -2.779 13.821 1.00 74.75 92 LEU A N 1
ATOM 734 C CA . LEU A 1 92 ? -10.107 -1.738 13.696 1.00 74.75 92 LEU A CA 1
ATOM 735 C C . LEU A 1 92 ? -10.806 -1.891 12.332 1.00 74.75 92 LEU A C 1
ATOM 737 O O . LEU A 1 92 ? -10.193 -1.776 11.278 1.00 74.75 92 LEU A O 1
ATOM 741 N N . LEU A 1 93 ? -12.093 -2.244 12.345 1.00 76.50 93 LEU A N 1
ATOM 742 C CA . LEU A 1 93 ? -12.889 -2.484 11.1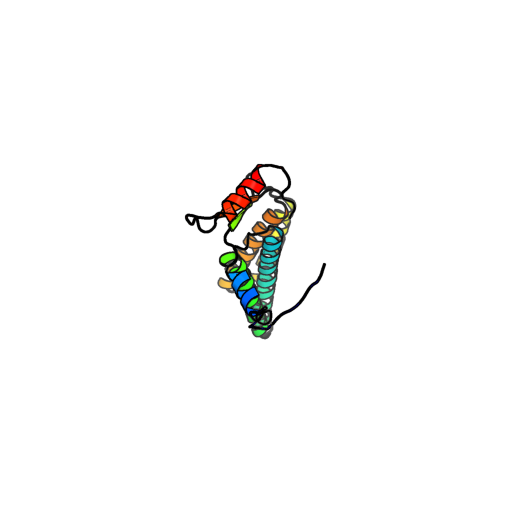39 1.00 76.50 93 LEU A CA 1
ATOM 743 C C . LEU A 1 93 ? -13.841 -1.314 10.884 1.00 76.50 93 LEU A C 1
ATOM 745 O O . LEU A 1 93 ? -14.570 -0.916 11.796 1.00 76.50 93 LEU A O 1
ATOM 749 N N . PRO A 1 94 ? -13.897 -0.766 9.661 1.00 73.44 94 PRO A N 1
ATOM 750 C CA . PRO A 1 94 ? -14.859 0.276 9.329 1.00 73.44 94 PRO A CA 1
ATOM 751 C C . PRO A 1 94 ? -16.292 -0.237 9.528 1.00 73.44 94 PRO A C 1
ATOM 753 O O . PRO A 1 94 ? -16.642 -1.354 9.140 1.00 73.44 94 PRO A O 1
ATOM 756 N N . LYS A 1 95 ? -17.134 0.568 10.182 1.00 76.38 95 LYS A N 1
ATOM 757 C CA . LYS A 1 95 ? -18.516 0.188 10.479 1.00 76.38 95 LYS A CA 1
ATOM 758 C C . LYS A 1 95 ? -19.349 0.229 9.198 1.00 76.38 95 LYS A C 1
ATOM 760 O O . LYS A 1 95 ? -19.334 1.215 8.469 1.00 76.38 95 LYS A O 1
ATOM 765 N N . LEU A 1 96 ? -20.103 -0.838 8.946 1.00 72.75 96 LEU A N 1
ATOM 766 C CA . LEU A 1 96 ? -21.068 -0.882 7.848 1.00 72.75 96 LEU A CA 1
ATOM 767 C C . LEU A 1 96 ? -22.250 0.067 8.141 1.00 72.75 96 LEU A C 1
ATOM 769 O O . LEU A 1 96 ? -22.723 0.082 9.284 1.00 72.75 96 LEU A O 1
ATOM 773 N N . PRO A 1 97 ? -22.757 0.825 7.147 1.00 76.19 97 PRO A N 1
ATOM 774 C CA . PRO A 1 97 ? -22.343 0.851 5.738 1.00 76.19 97 PRO A CA 1
ATOM 775 C C . PRO A 1 97 ? -21.059 1.668 5.488 1.00 76.19 97 PRO A C 1
ATOM 777 O O . PRO A 1 97 ? -20.892 2.767 6.018 1.00 76.19 97 PRO A O 1
ATOM 780 N N . LEU A 1 98 ? -20.170 1.142 4.635 1.00 75.00 98 LEU A N 1
ATOM 781 C CA . LEU A 1 98 ? -18.919 1.806 4.250 1.00 75.00 98 LEU A CA 1
ATOM 782 C C . LEU A 1 98 ? -19.211 3.137 3.548 1.00 75.00 98 LEU A C 1
ATOM 784 O O . LEU A 1 98 ? -19.974 3.186 2.581 1.00 75.00 98 LEU A O 1
ATOM 788 N N . ARG A 1 99 ? -18.558 4.218 3.986 1.00 74.50 99 ARG A N 1
ATOM 789 C CA . ARG A 1 99 ? -18.634 5.516 3.304 1.00 74.50 99 ARG A CA 1
ATOM 790 C C . ARG A 1 99 ? -17.660 5.543 2.132 1.00 74.50 99 ARG A C 1
ATOM 792 O O . ARG A 1 99 ? -16.545 6.039 2.246 1.00 74.50 99 ARG A O 1
ATOM 799 N N . ILE A 1 100 ? -18.094 4.998 1.000 1.00 80.56 100 ILE A N 1
ATOM 800 C CA . ILE A 1 100 ? -17.301 4.986 -0.230 1.00 80.56 100 ILE A CA 1
ATOM 801 C C . ILE A 1 100 ? -17.454 6.331 -0.941 1.00 80.56 100 ILE A C 1
ATOM 803 O O . ILE A 1 100 ? -18.522 6.672 -1.450 1.00 80.56 100 ILE A O 1
ATOM 807 N N . HIS A 1 101 ? -16.371 7.104 -0.996 1.00 85.88 101 HIS A N 1
ATOM 808 C CA . HIS A 1 101 ? -16.355 8.359 -1.735 1.00 85.88 101 HIS A CA 1
ATOM 809 C C . HIS A 1 101 ? -16.069 8.100 -3.224 1.00 85.88 101 HIS A C 1
ATOM 811 O O . HIS A 1 101 ? -14.916 7.988 -3.645 1.00 85.88 101 HIS A O 1
ATOM 817 N N . TRP A 1 102 ? -17.127 8.031 -4.039 1.00 85.94 102 TRP A N 1
ATOM 8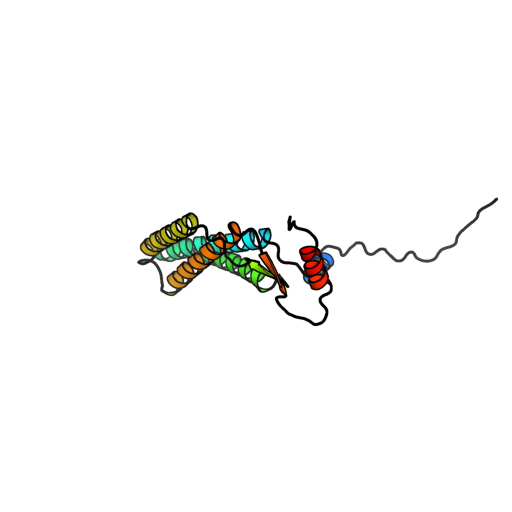18 C CA . TRP A 1 102 ? -17.055 7.677 -5.466 1.00 85.94 102 TRP A CA 1
ATOM 819 C C . TRP A 1 102 ? -16.046 8.490 -6.287 1.00 85.94 102 TRP A C 1
ATOM 821 O O . TRP A 1 102 ? -15.355 7.930 -7.135 1.00 85.94 102 TRP A O 1
ATOM 831 N N . LYS A 1 103 ? -15.896 9.795 -6.016 1.00 89.06 103 LYS A N 1
ATOM 832 C CA . LYS A 1 103 ? -14.914 10.633 -6.730 1.00 89.06 103 LYS A CA 1
ATOM 833 C C . LYS A 1 103 ? -13.475 10.166 -6.487 1.00 89.06 103 LYS A C 1
ATOM 835 O O . LYS A 1 103 ? -12.675 10.164 -7.415 1.00 89.06 103 LYS A O 1
ATOM 840 N N . SER A 1 104 ? -13.162 9.743 -5.259 1.00 89.62 104 SER A N 1
ATOM 841 C CA . SER A 1 104 ? -11.833 9.215 -4.927 1.00 89.62 104 SER A CA 1
ATOM 842 C C . SER A 1 104 ? -11.604 7.861 -5.595 1.00 89.62 104 SER A C 1
ATOM 844 O O . SER A 1 104 ? -10.547 7.651 -6.181 1.00 89.62 104 SER A O 1
ATOM 846 N N . MET A 1 105 ? -12.617 6.989 -5.599 1.00 89.69 105 MET A N 1
ATOM 847 C CA . MET A 1 105 ? -12.530 5.678 -6.247 1.00 89.69 105 MET A CA 1
ATOM 848 C C . MET A 1 105 ? -12.248 5.792 -7.751 1.00 89.69 105 MET A C 1
ATOM 850 O O . MET A 1 105 ? -11.367 5.109 -8.275 1.00 89.69 105 MET A O 1
ATOM 854 N N . ASN A 1 106 ? -12.957 6.694 -8.435 1.00 89.69 106 ASN A N 1
ATOM 855 C CA . ASN A 1 106 ? -12.748 6.950 -9.859 1.00 89.69 106 ASN A CA 1
ATOM 856 C C . ASN A 1 106 ? -11.351 7.515 -10.135 1.00 89.69 106 ASN A C 1
ATOM 858 O O . ASN A 1 106 ? -10.689 7.060 -11.062 1.00 89.69 106 ASN A O 1
ATOM 862 N N . PHE A 1 107 ? -10.873 8.450 -9.308 1.00 91.81 107 PHE A N 1
ATOM 863 C CA . PHE A 1 107 ? -9.529 9.011 -9.456 1.00 91.81 107 PHE A CA 1
ATOM 864 C C . PHE A 1 107 ? -8.434 7.950 -9.283 1.00 91.81 107 PHE A C 1
ATOM 866 O O . PHE A 1 107 ? -7.545 7.848 -10.124 1.00 91.81 107 PHE A O 1
ATOM 873 N N . ILE A 1 108 ? -8.523 7.125 -8.234 1.00 91.50 108 ILE A N 1
ATOM 874 C CA . ILE A 1 108 ? -7.567 6.038 -7.977 1.00 91.50 108 ILE A CA 1
ATOM 875 C C . ILE A 1 108 ? -7.577 5.044 -9.141 1.00 91.50 108 ILE A C 1
ATOM 877 O O . ILE A 1 108 ? -6.524 4.691 -9.660 1.00 91.50 108 ILE A O 1
ATOM 881 N N . THR A 1 109 ? -8.761 4.630 -9.592 1.00 92.75 109 THR A N 1
ATOM 882 C CA . THR A 1 109 ? -8.897 3.665 -10.692 1.00 92.75 109 THR A CA 1
ATOM 883 C C . THR A 1 109 ? -8.329 4.212 -11.997 1.00 92.75 109 THR A C 1
ATOM 885 O O . THR A 1 109 ? -7.594 3.509 -12.684 1.00 92.75 109 THR A O 1
ATOM 888 N N . LEU A 1 110 ? -8.595 5.479 -12.316 1.00 93.31 110 LEU A N 1
ATOM 889 C CA . LEU A 1 110 ? -8.056 6.119 -13.512 1.00 93.31 110 LEU A CA 1
ATOM 890 C C . LEU A 1 110 ? -6.531 6.276 -13.430 1.00 93.31 110 LEU A C 1
ATOM 892 O O . LEU A 1 110 ? -5.835 5.965 -14.393 1.00 93.31 110 LEU A O 1
ATOM 896 N N . PHE A 1 111 ? -5.994 6.679 -12.276 1.00 92.06 111 PHE A N 1
ATOM 897 C CA . PHE A 1 111 ? -4.551 6.790 -12.057 1.00 92.06 111 PHE A CA 1
ATOM 898 C C . PHE A 1 111 ? -3.833 5.439 -12.203 1.00 92.06 111 PHE A C 1
ATOM 900 O O . PHE A 1 111 ? -2.850 5.335 -12.941 1.00 92.06 111 PHE A O 1
ATOM 907 N N . PHE A 1 112 ? -4.330 4.386 -11.545 1.00 91.31 112 PHE A N 1
ATOM 908 C CA . PHE A 1 112 ? -3.739 3.045 -11.625 1.00 91.31 112 PHE A CA 1
ATOM 909 C C . PHE A 1 112 ? -3.954 2.381 -12.989 1.00 91.31 112 PHE A C 1
ATOM 911 O O . PHE A 1 112 ? -3.099 1.607 -13.418 1.00 91.31 112 PHE A O 1
ATOM 918 N N . GLY A 1 113 ? -5.041 2.714 -13.691 1.00 89.50 113 GLY A N 1
ATOM 919 C CA . GLY A 1 113 ? -5.294 2.281 -15.064 1.00 89.50 113 GLY A CA 1
ATOM 920 C C . GLY A 1 113 ? -4.331 2.919 -16.064 1.00 89.50 113 GLY A C 1
ATOM 921 O O . GLY A 1 113 ? -3.713 2.206 -16.850 1.00 89.50 113 GLY A O 1
ATOM 922 N N . LEU A 1 114 ? -4.138 4.242 -15.993 1.00 89.56 114 LEU A N 1
ATOM 923 C CA . LEU A 1 114 ? -3.181 4.955 -16.847 1.00 89.56 114 LEU A CA 1
ATOM 924 C C . LEU A 1 114 ? -1.754 4.479 -16.596 1.00 89.56 114 LEU A C 1
ATOM 926 O O . LEU A 1 114 ? -1.062 4.085 -17.530 1.00 89.56 114 LEU A O 1
ATOM 930 N N . THR A 1 115 ? -1.325 4.469 -15.333 1.00 87.75 115 THR A N 1
ATOM 931 C CA . THR A 1 115 ? 0.004 3.958 -14.980 1.00 87.75 115 THR A 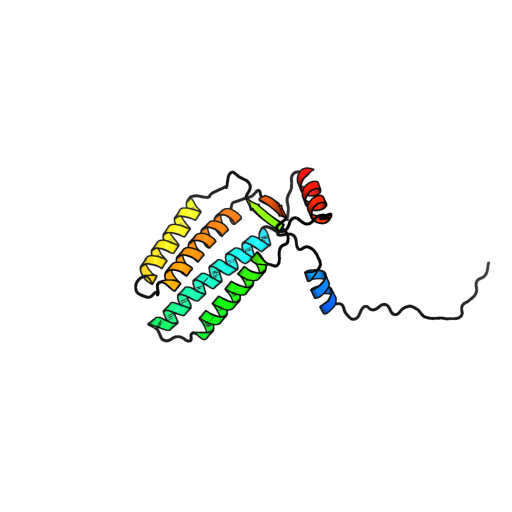CA 1
ATOM 932 C C . THR A 1 115 ? 0.136 2.499 -15.402 1.00 87.75 115 THR A C 1
ATOM 934 O O . THR A 1 115 ? 1.079 2.172 -16.102 1.00 87.75 115 THR A O 1
ATOM 937 N N . GLY A 1 116 ? -0.840 1.636 -15.118 1.00 85.88 116 GLY A N 1
ATOM 938 C CA . GLY A 1 116 ? -0.825 0.237 -15.553 1.00 85.88 116 GLY A CA 1
ATOM 939 C C . GLY A 1 116 ? -0.650 0.071 -17.065 1.00 85.88 116 GLY A C 1
ATOM 940 O O . GLY A 1 116 ? 0.155 -0.752 -17.490 1.00 85.88 116 GLY A O 1
ATOM 941 N N . HIS A 1 117 ? -1.329 0.890 -17.874 1.00 86.38 117 HIS A N 1
ATOM 942 C CA . HIS A 1 117 ? -1.180 0.882 -19.330 1.00 86.38 117 HIS A CA 1
ATOM 943 C C . HIS A 1 117 ? 0.238 1.269 -19.775 1.00 86.38 117 HIS A C 1
ATOM 945 O O . HIS A 1 117 ? 0.831 0.571 -20.595 1.00 86.38 117 HIS A O 1
ATOM 951 N N . PHE A 1 118 ? 0.814 2.328 -19.197 1.00 82.44 118 PHE A N 1
ATOM 952 C CA . PHE A 1 118 ? 2.189 2.742 -19.503 1.00 82.44 118 PHE A CA 1
ATOM 953 C C . PHE A 1 118 ? 3.242 1.742 -19.012 1.00 82.44 118 PHE A C 1
ATOM 955 O O . PHE A 1 118 ? 4.296 1.614 -19.625 1.00 82.44 118 PHE A O 1
ATOM 962 N N . LEU A 1 119 ? 2.970 1.038 -17.912 1.00 79.12 119 LEU A N 1
ATOM 963 C CA . LEU A 1 119 ? 3.885 0.068 -17.308 1.00 79.12 119 LEU A CA 1
ATOM 964 C C . LEU A 1 119 ? 3.808 -1.305 -17.998 1.00 79.12 119 LEU A C 1
ATOM 966 O O . LEU A 1 119 ? 4.776 -2.060 -17.946 1.00 79.12 119 LEU A O 1
ATOM 970 N N . TRP A 1 120 ? 2.685 -1.630 -18.650 1.00 79.56 120 TRP A N 1
ATOM 971 C CA . TRP A 1 120 ? 2.422 -2.925 -19.290 1.00 79.56 120 TRP A CA 1
ATOM 972 C C . TRP A 1 120 ? 3.559 -3.448 -20.189 1.00 79.56 120 TRP A C 1
ATOM 974 O O . TRP A 1 120 ? 3.967 -4.592 -19.988 1.00 79.56 120 TRP A O 1
ATOM 984 N N . PRO A 1 121 ? 4.129 -2.665 -21.130 1.00 79.62 121 PRO A N 1
ATOM 985 C CA . PRO A 1 121 ? 5.193 -3.166 -22.006 1.00 79.62 121 PRO A CA 1
ATOM 986 C C . PRO A 1 121 ? 6.545 -3.363 -21.299 1.00 79.62 121 PRO A C 1
ATOM 988 O O . PRO A 1 121 ? 7.435 -3.998 -21.859 1.00 79.62 121 PRO A O 1
ATOM 991 N N . TYR A 1 122 ? 6.717 -2.832 -20.086 1.00 70.44 122 TYR A N 1
ATOM 992 C CA . TYR A 1 122 ? 8.001 -2.795 -19.377 1.00 70.44 122 TYR A CA 1
ATOM 993 C C . TYR A 1 122 ? 8.034 -3.680 -18.122 1.00 70.44 122 TYR A C 1
ATOM 995 O O . TYR A 1 122 ? 9.051 -3.723 -17.426 1.00 70.44 122 TYR A O 1
ATOM 1003 N N . CYS A 1 123 ? 6.938 -4.377 -17.813 1.00 72.75 123 CYS A N 1
ATOM 1004 C CA . CYS A 1 123 ? 6.762 -5.115 -16.567 1.00 72.75 123 CYS A CA 1
ATOM 1005 C C . CYS A 1 123 ? 6.693 -6.628 -16.770 1.00 72.75 123 CYS A C 1
ATOM 1007 O O . CYS A 1 123 ? 6.057 -7.138 -17.688 1.00 72.75 123 CYS A O 1
ATOM 1009 N N . THR A 1 124 ? 7.280 -7.362 -15.827 1.00 76.44 124 THR A N 1
ATOM 1010 C CA . THR A 1 124 ? 7.034 -8.798 -15.670 1.00 76.44 124 THR A CA 1
ATOM 1011 C C . THR A 1 124 ? 5.656 -9.036 -15.047 1.00 76.44 124 THR A C 1
ATOM 1013 O O . THR A 1 124 ? 5.097 -8.165 -14.373 1.00 76.44 124 THR A O 1
ATOM 1016 N N . THR A 1 125 ? 5.120 -10.249 -15.197 1.00 78.31 125 THR A N 1
ATOM 1017 C CA . THR A 1 125 ? 3.843 -10.657 -14.583 1.00 78.31 125 THR A CA 1
ATOM 1018 C C . THR A 1 125 ? 3.809 -10.397 -13.072 1.00 78.31 125 THR A C 1
ATOM 1020 O O . THR A 1 125 ? 2.786 -9.969 -12.542 1.00 78.31 125 THR A O 1
ATOM 1023 N N . ALA A 1 126 ? 4.937 -10.574 -12.377 1.00 75.88 126 ALA A N 1
ATOM 1024 C CA . ALA A 1 126 ? 5.051 -10.297 -10.945 1.00 75.88 126 ALA A CA 1
ATOM 1025 C C . ALA A 1 126 ? 4.839 -8.807 -10.609 1.00 75.88 126 ALA A C 1
ATOM 1027 O O . ALA A 1 126 ? 4.105 -8.489 -9.675 1.00 75.88 126 ALA A O 1
ATOM 1028 N N . ASN A 1 127 ? 5.407 -7.890 -11.399 1.00 78.62 127 ASN A N 1
ATOM 1029 C CA . ASN A 1 127 ? 5.225 -6.449 -11.193 1.00 78.62 127 ASN A CA 1
ATOM 1030 C C . ASN A 1 127 ? 3.776 -6.015 -11.448 1.00 78.62 127 ASN A C 1
ATOM 1032 O O . ASN A 1 127 ? 3.272 -5.136 -10.754 1.00 78.62 127 ASN A O 1
ATOM 1036 N N . ILE A 1 128 ? 3.085 -6.659 -12.394 1.00 82.56 128 ILE A N 1
ATOM 1037 C CA . ILE A 1 128 ? 1.660 -6.411 -12.652 1.00 82.56 128 ILE A CA 1
ATOM 1038 C C . ILE A 1 128 ? 0.814 -6.834 -11.444 1.00 82.56 128 ILE A C 1
ATOM 1040 O O . ILE A 1 128 ? -0.053 -6.077 -11.013 1.00 82.56 128 ILE A O 1
ATOM 1044 N N . ILE A 1 129 ? 1.094 -7.997 -10.846 1.00 85.12 129 ILE A N 1
ATOM 1045 C CA . ILE A 1 129 ? 0.400 -8.457 -9.630 1.00 85.12 129 ILE A CA 1
ATOM 1046 C C . ILE A 1 129 ? 0.617 -7.467 -8.478 1.00 85.12 129 ILE A C 1
ATOM 1048 O O . ILE A 1 129 ? -0.337 -7.093 -7.796 1.00 85.12 129 ILE A O 1
ATOM 1052 N N . ILE A 1 130 ? 1.852 -6.997 -8.289 1.00 85.00 130 ILE A N 1
ATOM 1053 C CA . ILE A 1 130 ? 2.179 -5.999 -7.262 1.00 85.00 130 ILE A CA 1
ATOM 1054 C C . ILE A 1 130 ? 1.463 -4.670 -7.545 1.00 85.00 130 ILE A C 1
ATOM 1056 O O . ILE A 1 130 ? 0.918 -4.060 -6.629 1.00 85.00 130 ILE A O 1
ATOM 1060 N N . HIS A 1 131 ? 1.397 -4.231 -8.803 1.00 87.88 131 HIS A N 1
ATOM 1061 C CA . HIS A 1 131 ? 0.665 -3.024 -9.201 1.00 87.88 131 HIS A CA 1
ATOM 1062 C C . HIS A 1 131 ? -0.829 -3.115 -8.867 1.00 87.88 131 HIS A C 1
ATOM 1064 O O . HIS A 1 131 ? -1.390 -2.193 -8.275 1.00 87.88 131 HIS A O 1
ATOM 1070 N N . VAL A 1 132 ? -1.461 -4.255 -9.165 1.00 90.25 132 VAL A N 1
ATOM 1071 C CA . VAL A 1 132 ? -2.859 -4.527 -8.792 1.00 90.25 132 VAL A CA 1
ATOM 1072 C C . VAL A 1 132 ? -3.028 -4.557 -7.271 1.00 90.25 132 VAL A C 1
ATOM 1074 O O . VAL A 1 132 ? -3.996 -4.009 -6.746 1.00 90.25 132 VAL A O 1
ATOM 1077 N N . TYR A 1 133 ? -2.077 -5.139 -6.541 1.00 90.06 133 TYR A N 1
ATOM 1078 C CA . TYR A 1 133 ? -2.103 -5.135 -5.081 1.00 90.06 133 TYR A CA 1
ATOM 1079 C C . TYR A 1 133 ? -2.054 -3.708 -4.509 1.00 90.06 133 TYR A C 1
ATOM 1081 O O . TYR A 1 133 ? -2.853 -3.363 -3.638 1.00 90.06 133 TYR A O 1
ATOM 1089 N N . ILE A 1 134 ? -1.173 -2.847 -5.027 1.00 91.06 134 ILE A N 1
ATOM 1090 C CA . ILE A 1 134 ? -1.065 -1.445 -4.592 1.00 91.06 134 ILE A CA 1
ATOM 1091 C C . ILE A 1 134 ? -2.342 -0.661 -4.943 1.00 91.06 134 ILE A C 1
ATOM 1093 O O . ILE A 1 134 ? -2.775 0.188 -4.158 1.00 91.06 134 ILE A O 1
ATOM 1097 N N . TYR A 1 135 ? -2.989 -0.965 -6.073 1.00 92.50 135 TYR A N 1
ATOM 1098 C CA . TYR A 1 135 ? -4.300 -0.408 -6.419 1.00 92.50 135 TYR A CA 1
ATOM 1099 C C . TYR A 1 135 ? -5.360 -0.753 -5.361 1.00 92.50 135 TYR A C 1
ATOM 1101 O O . TYR A 1 135 ? -6.010 0.149 -4.828 1.00 92.50 135 TYR A O 1
ATOM 1109 N N . LEU A 1 136 ? -5.485 -2.032 -4.990 1.00 92.62 136 LEU A N 1
ATOM 1110 C CA . LEU A 1 136 ? -6.416 -2.470 -3.943 1.00 92.62 136 LEU A CA 1
ATOM 1111 C C . LEU A 1 136 ? -6.101 -1.815 -2.592 1.00 92.62 136 LEU A C 1
ATOM 1113 O O . LEU A 1 136 ? -7.007 -1.367 -1.890 1.00 92.62 136 LEU A O 1
ATOM 1117 N N . LEU A 1 137 ? -4.817 -1.690 -2.255 1.00 91.50 137 LEU A N 1
ATOM 1118 C CA . LEU A 1 137 ? -4.370 -1.030 -1.031 1.00 91.50 137 LEU A CA 1
ATOM 1119 C C . LEU A 1 137 ? -4.710 0.469 -1.018 1.00 91.50 137 LEU A C 1
ATOM 1121 O O . LEU A 1 137 ? -5.066 1.030 0.018 1.00 91.50 137 LEU A O 1
ATOM 1125 N N . SER A 1 138 ? -4.657 1.126 -2.176 1.00 91.25 138 SER A N 1
ATOM 1126 C CA . SER A 1 138 ? -5.050 2.532 -2.328 1.00 91.25 138 SER A CA 1
ATOM 1127 C C . SER A 1 138 ? -6.557 2.718 -2.145 1.00 91.25 138 SER A C 1
ATOM 1129 O O . SER A 1 138 ? -6.989 3.680 -1.507 1.00 91.25 138 SER A O 1
ATOM 1131 N N . ILE A 1 139 ? -7.360 1.771 -2.643 1.00 90.69 139 ILE A N 1
ATOM 1132 C CA . ILE A 1 139 ? -8.804 1.737 -2.388 1.00 90.69 139 ILE A CA 1
ATOM 1133 C C . ILE A 1 139 ? -9.078 1.569 -0.894 1.00 90.69 139 ILE A C 1
ATOM 1135 O O . ILE A 1 139 ? -9.864 2.329 -0.327 1.00 90.69 139 ILE A O 1
ATOM 1139 N N . GLU A 1 140 ? -8.408 0.612 -0.250 1.00 89.12 140 GLU A N 1
ATOM 1140 C CA . GLU A 1 140 ? -8.523 0.397 1.190 1.00 89.12 140 GLU A CA 1
ATOM 1141 C C . GLU A 1 140 ? -8.193 1.685 1.958 1.00 89.12 140 GLU A C 1
ATOM 1143 O O . GLU A 1 140 ? -8.988 2.136 2.782 1.00 89.12 140 GLU A O 1
ATOM 1148 N N . THR A 1 141 ? -7.081 2.338 1.621 1.00 87.75 141 THR A N 1
ATOM 1149 C CA . THR A 1 141 ? -6.654 3.598 2.247 1.00 87.75 141 THR A CA 1
ATOM 1150 C C . THR A 1 141 ? -7.700 4.704 2.082 1.00 87.75 141 THR A C 1
ATOM 1152 O O . THR A 1 141 ? -7.989 5.432 3.031 1.00 87.75 141 THR A O 1
ATOM 1155 N N . SER A 1 142 ? -8.315 4.816 0.901 1.00 87.75 142 SER A N 1
ATOM 1156 C CA . SER A 1 142 ? -9.384 5.788 0.644 1.00 87.75 142 SER A CA 1
ATOM 1157 C C . SER A 1 142 ? -10.620 5.525 1.507 1.00 87.75 142 SER A C 1
ATOM 1159 O O . SER A 1 142 ? -11.145 6.443 2.140 1.00 87.75 142 SER A O 1
ATOM 1161 N N . ILE A 1 143 ? -11.056 4.266 1.607 1.00 86.44 143 ILE A N 1
ATOM 1162 C CA . ILE A 1 143 ? -12.182 3.879 2.469 1.00 86.44 143 ILE A CA 1
ATOM 1163 C C . ILE A 1 143 ? -11.879 4.238 3.925 1.00 86.44 143 ILE A C 1
ATOM 1165 O O . ILE A 1 143 ? -12.727 4.817 4.605 1.00 86.44 143 ILE A O 1
ATOM 1169 N N . TRP A 1 144 ? -10.666 3.943 4.389 1.00 84.50 144 TRP A N 1
ATOM 1170 C CA . TRP A 1 144 ? -10.204 4.285 5.730 1.00 84.50 144 TRP A CA 1
ATOM 1171 C C . TRP A 1 144 ? -10.190 5.789 5.991 1.00 84.50 144 TRP A C 1
ATOM 1173 O O . TRP A 1 144 ? -10.629 6.227 7.049 1.00 84.50 144 TRP A O 1
ATOM 1183 N N . TYR A 1 145 ? -9.751 6.586 5.020 1.00 84.62 145 TYR A N 1
ATOM 1184 C CA . TYR A 1 145 ? -9.694 8.038 5.149 1.00 84.62 145 TYR A CA 1
ATOM 1185 C C . TYR A 1 145 ? -11.086 8.684 5.261 1.00 84.62 145 TYR A C 1
ATOM 1187 O O . TYR A 1 145 ? -11.288 9.601 6.057 1.00 84.62 145 TYR A O 1
ATOM 1195 N N . TYR A 1 146 ? -12.067 8.211 4.483 1.00 82.75 146 TYR A N 1
ATOM 1196 C CA . TYR A 1 146 ? -13.424 8.777 4.483 1.00 82.75 146 TYR A CA 1
ATOM 1197 C C . TYR A 1 146 ? -14.363 8.166 5.533 1.00 82.75 146 TYR A C 1
ATOM 1199 O O . TYR A 1 146 ? -15.426 8.734 5.825 1.00 82.75 146 TYR A O 1
ATOM 1207 N N . THR A 1 147 ? -13.999 7.024 6.116 1.00 79.25 147 THR A N 1
ATOM 1208 C CA . THR A 1 147 ? -14.789 6.393 7.173 1.00 79.25 147 THR A CA 1
ATOM 1209 C C . THR A 1 147 ? -14.561 7.104 8.502 1.00 79.25 147 THR A C 1
ATOM 1211 O O . THR A 1 147 ? -13.439 7.256 8.966 1.00 79.25 147 THR A O 1
ATOM 1214 N N . LYS A 1 148 ? -15.655 7.537 9.137 1.00 71.31 148 LYS A N 1
ATOM 1215 C CA . LYS A 1 148 ? -15.620 8.217 10.444 1.00 71.31 148 LYS A CA 1
ATOM 1216 C C . LYS A 1 148 ? -15.875 7.279 11.623 1.00 71.31 148 LYS A C 1
ATOM 1218 O O . LYS A 1 148 ? -15.570 7.628 12.755 1.00 71.31 148 LYS A O 1
ATOM 1223 N N . GLU A 1 149 ? -16.477 6.121 11.366 1.00 75.00 149 GLU A N 1
ATOM 1224 C CA . GLU A 1 149 ? -16.914 5.185 12.400 1.00 75.00 149 GLU A CA 1
ATOM 1225 C C . GLU A 1 149 ? -16.230 3.836 12.220 1.00 75.00 149 GLU A C 1
ATOM 1227 O O . GLU A 1 149 ? -16.348 3.202 11.170 1.00 75.00 149 GLU A O 1
ATOM 1232 N N . PHE A 1 150 ? -15.579 3.364 13.278 1.00 78.38 150 PHE A N 1
ATOM 1233 C CA . PHE A 1 150 ? -14.903 2.078 13.291 1.00 78.38 150 PHE A CA 1
ATOM 1234 C C . PHE A 1 150 ? -15.348 1.233 14.483 1.00 78.38 150 PHE A C 1
ATOM 1236 O O . PHE A 1 150 ? -15.765 1.746 15.519 1.00 78.38 150 PHE A O 1
ATOM 1243 N N . ARG A 1 151 ? -15.278 -0.085 14.316 1.00 71.62 151 ARG A N 1
ATOM 1244 C CA . ARG A 1 151 ? -15.500 -1.093 15.348 1.00 71.62 151 ARG A CA 1
ATOM 1245 C C . ARG A 1 151 ? -14.169 -1.754 15.665 1.00 71.62 151 ARG A C 1
ATOM 1247 O O . ARG A 1 151 ? -13.507 -2.265 14.769 1.00 71.62 151 ARG A O 1
ATOM 1254 N N . LEU A 1 152 ? -13.795 -1.753 16.937 1.00 73.56 152 LEU A N 1
ATOM 1255 C CA . LEU A 1 152 ? -12.573 -2.391 17.406 1.00 73.56 152 LEU A CA 1
ATOM 1256 C C . LEU A 1 152 ? -12.848 -3.862 17.747 1.00 73.56 152 LEU A C 1
ATOM 1258 O O . LEU A 1 152 ? -13.698 -4.167 18.585 1.00 73.56 152 LEU A O 1
ATOM 1262 N N . PHE A 1 153 ? -12.110 -4.772 17.122 1.00 69.75 153 PHE A N 1
ATOM 1263 C CA . PHE A 1 153 ? -12.168 -6.208 17.378 1.00 69.75 153 PHE A CA 1
ATOM 1264 C C . PHE A 1 153 ? -10.845 -6.700 17.958 1.00 69.75 153 PHE A C 1
ATOM 1266 O O . PHE A 1 153 ? -9.786 -6.185 17.617 1.00 69.75 153 PHE A O 1
ATOM 1273 N N . CYS A 1 154 ? -10.876 -7.719 18.814 1.00 68.75 154 CYS A N 1
ATOM 1274 C CA . CYS A 1 154 ? -9.654 -8.429 19.187 1.00 68.75 154 CYS A CA 1
ATOM 1275 C C . CYS A 1 154 ? -9.152 -9.257 18.008 1.00 68.75 154 CYS A C 1
ATOM 1277 O O . CYS A 1 154 ? -9.904 -10.048 17.443 1.00 68.75 154 CYS A O 1
ATOM 1279 N N . ARG A 1 155 ? -7.863 -9.125 17.686 1.00 68.81 155 ARG A N 1
ATOM 1280 C CA . ARG A 1 155 ? -7.200 -9.951 16.672 1.00 68.81 155 ARG A CA 1
ATOM 1281 C C . ARG A 1 155 ? -7.030 -11.392 17.140 1.00 68.81 155 ARG A C 1
ATOM 1283 O O . ARG A 1 155 ? -7.212 -12.321 16.364 1.00 68.81 155 ARG A O 1
ATOM 1290 N N . PHE A 1 156 ? -6.696 -11.560 18.418 1.00 68.25 156 PHE A N 1
ATOM 1291 C CA . PHE A 1 156 ? -6.504 -12.856 19.059 1.00 68.25 156 PHE A CA 1
ATOM 1292 C C . PHE A 1 156 ? -7.418 -12.941 20.287 1.00 68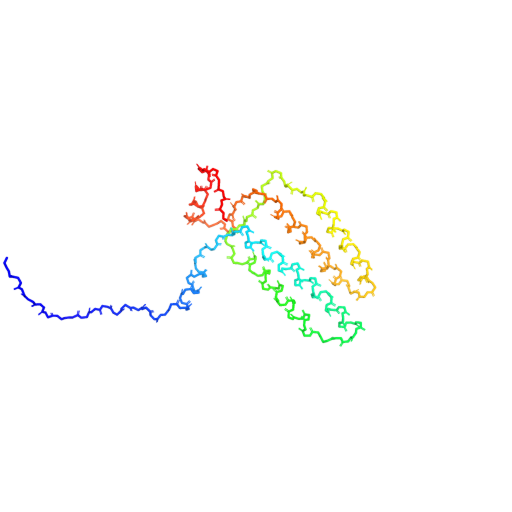.25 156 PHE A C 1
ATOM 1294 O O . PHE A 1 156 ? -7.111 -12.318 21.306 1.00 68.25 156 PHE A O 1
ATOM 1301 N N . PRO A 1 157 ? -8.549 -13.665 20.228 1.00 57.84 157 PRO A N 1
ATOM 1302 C CA . PRO A 1 157 ? -9.418 -13.827 21.386 1.00 57.84 157 PRO A CA 1
ATOM 1303 C C . PRO A 1 157 ? -8.707 -14.700 22.431 1.00 57.84 157 PRO A C 1
ATOM 1305 O O . PRO A 1 157 ? -8.679 -15.922 22.317 1.00 57.84 157 PRO A O 1
ATOM 1308 N N . ARG A 1 158 ? -8.089 -14.078 23.443 1.00 55.69 158 ARG A N 1
ATOM 1309 C CA .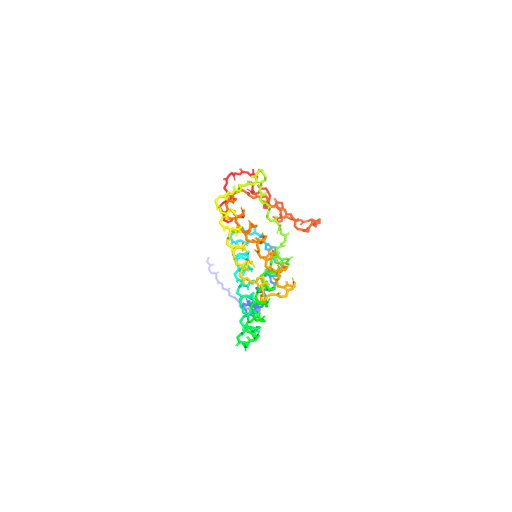 ARG A 1 158 ? -7.578 -14.782 24.632 1.00 55.69 158 ARG A CA 1
ATOM 1310 C C . ARG A 1 158 ? -8.558 -14.632 25.790 1.00 55.69 158 ARG A C 1
ATOM 1312 O O . ARG A 1 158 ? -9.162 -13.576 25.982 1.00 55.69 158 ARG A O 1
ATOM 1319 N N . THR A 1 159 ? -8.681 -15.682 26.590 1.00 46.56 159 THR A N 1
ATOM 1320 C CA . THR A 1 159 ? -9.400 -15.674 27.866 1.00 46.56 159 THR A CA 1
ATOM 1321 C C . THR A 1 159 ? -8.662 -14.756 28.847 1.00 46.56 159 THR A C 1
ATOM 1323 O O . THR A 1 159 ? -7.640 -15.153 29.399 1.00 46.56 159 THR A O 1
ATOM 1326 N N . GLY A 1 160 ? -9.129 -13.513 29.024 1.00 51.06 160 GLY A N 1
ATOM 1327 C CA . GLY A 1 160 ? -8.575 -12.586 30.027 1.00 51.06 160 GLY A CA 1
ATOM 1328 C C . GLY A 1 160 ? -8.210 -11.172 29.560 1.00 51.06 160 GLY A C 1
ATOM 1329 O O . GLY A 1 160 ? -7.373 -10.534 30.190 1.00 51.06 160 GLY A O 1
ATOM 1330 N N . PHE A 1 161 ? -8.802 -10.643 28.486 1.00 54.47 161 PHE A N 1
ATOM 1331 C CA . PHE A 1 161 ? -8.534 -9.261 28.070 1.00 54.47 161 PHE A CA 1
ATOM 1332 C C . PHE A 1 161 ? -9.302 -8.222 28.908 1.00 54.47 161 PHE A C 1
ATOM 1334 O O . PHE A 1 161 ? -10.359 -7.725 28.512 1.00 54.47 161 PHE A O 1
ATOM 1341 N N . THR A 1 162 ? -8.732 -7.837 30.047 1.00 55.16 162 THR A N 1
ATOM 1342 C CA . THR A 1 162 ? -9.192 -6.684 30.841 1.00 55.16 162 THR A CA 1
ATOM 1343 C C . THR A 1 162 ? -9.095 -5.371 30.058 1.00 55.16 162 THR A C 1
ATOM 1345 O O . THR A 1 162 ? -9.988 -4.535 30.176 1.00 55.16 162 THR A O 1
ATOM 1348 N N . ASP A 1 163 ? -8.088 -5.208 29.192 1.00 55.03 163 ASP A N 1
ATOM 1349 C CA . ASP A 1 163 ? -7.909 -3.993 28.383 1.00 55.03 163 ASP A CA 1
ATOM 1350 C C . ASP A 1 163 ? -8.859 -3.902 27.177 1.00 55.03 163 ASP A C 1
ATOM 1352 O O . ASP A 1 163 ? -9.334 -2.810 26.866 1.00 55.03 163 ASP A O 1
ATOM 1356 N N . TYR A 1 164 ? -9.231 -5.026 26.544 1.00 56.25 164 TYR A N 1
ATOM 1357 C CA . TYR A 1 164 ? -10.297 -5.030 25.526 1.00 56.25 164 TYR A CA 1
ATOM 1358 C C . TYR A 1 164 ? -11.651 -4.719 26.153 1.00 56.25 164 TYR A C 1
ATOM 1360 O O . TYR A 1 164 ? -12.383 -3.881 25.635 1.00 56.25 164 TYR A O 1
ATOM 1368 N N . ALA A 1 165 ? -11.974 -5.352 27.287 1.00 57.50 165 ALA A N 1
ATOM 1369 C CA . ALA A 1 165 ? -13.204 -5.067 28.014 1.00 57.50 165 ALA A CA 1
ATOM 1370 C C . ALA A 1 165 ? -13.247 -3.595 28.457 1.00 57.50 165 ALA A C 1
ATOM 1372 O O . ALA A 1 165 ? -14.266 -2.929 28.282 1.00 57.50 165 ALA A O 1
ATOM 1373 N N . ARG A 1 166 ? -12.122 -3.045 28.941 1.00 53.22 166 ARG A N 1
ATOM 1374 C CA . ARG A 1 166 ? -11.976 -1.618 29.260 1.00 53.22 166 ARG A CA 1
ATOM 1375 C C . ARG A 1 166 ? -12.209 -0.737 28.027 1.00 53.22 166 ARG A C 1
ATOM 1377 O O . ARG A 1 166 ? -13.025 0.177 28.109 1.00 53.22 166 ARG A O 1
ATOM 1384 N N . ALA A 1 167 ? -11.574 -1.015 26.888 1.00 55.88 167 ALA A N 1
ATOM 1385 C CA . ALA A 1 167 ? -11.761 -0.254 25.647 1.00 55.88 167 ALA A CA 1
ATOM 1386 C C . ALA A 1 167 ? -13.208 -0.339 25.122 1.00 55.88 167 ALA A C 1
ATOM 1388 O O . ALA A 1 167 ? -13.805 0.682 24.783 1.00 55.88 167 ALA A O 1
ATOM 1389 N N . TYR A 1 168 ? -13.809 -1.530 25.141 1.00 52.97 168 TYR A N 1
ATOM 1390 C CA . TYR A 1 168 ? -15.191 -1.780 24.728 1.00 52.97 168 TYR A CA 1
ATOM 1391 C C . TYR A 1 168 ? -16.202 -1.031 25.612 1.00 52.97 168 TYR A C 1
ATOM 1393 O O . TYR A 1 168 ? -17.073 -0.326 25.102 1.00 52.97 168 TYR A O 1
ATOM 1401 N N . HIS A 1 169 ? -16.055 -1.100 26.941 1.00 47.50 169 HIS A N 1
ATOM 1402 C CA . HIS A 1 169 ? -16.923 -0.387 27.884 1.00 47.50 169 HIS A CA 1
ATOM 1403 C C . HIS A 1 169 ? -16.734 1.135 27.854 1.00 47.50 169 HIS A C 1
ATOM 1405 O O . HIS A 1 169 ? -17.710 1.866 28.030 1.00 47.50 169 HIS A O 1
ATOM 1411 N N . THR A 1 170 ? -15.517 1.620 27.585 1.00 45.41 170 THR A N 1
ATOM 1412 C CA . THR A 1 170 ? -15.250 3.058 27.402 1.00 45.41 170 THR A CA 1
ATOM 1413 C C . THR A 1 170 ? -15.902 3.568 26.111 1.00 45.41 170 THR A C 1
ATOM 1415 O O . THR A 1 170 ? -16.496 4.642 26.103 1.00 45.41 170 THR A O 1
ATOM 1418 N N . CYS A 1 171 ? -15.890 2.761 25.045 1.00 44.06 171 CYS A N 1
ATOM 1419 C CA . CYS A 1 171 ? -16.470 3.110 23.749 1.00 44.06 171 CYS A CA 1
ATOM 1420 C C . CYS A 1 171 ? -18.014 3.051 23.718 1.00 44.06 171 CYS A C 1
ATOM 1422 O O . CYS A 1 171 ? -18.634 3.709 22.885 1.00 44.06 171 CYS A O 1
ATOM 1424 N N . TYR A 1 172 ? -18.656 2.290 24.615 1.00 34.69 172 TYR A N 1
ATOM 1425 C CA . TYR A 1 172 ? -20.116 2.101 24.599 1.00 34.69 172 TYR A CA 1
ATOM 1426 C C . TYR A 1 172 ? -20.902 3.190 25.354 1.00 34.69 172 TYR A C 1
ATOM 1428 O O . TYR A 1 172 ? -22.105 3.326 25.144 1.00 34.69 172 TYR A O 1
ATOM 1436 N N . LYS A 1 173 ? -20.267 3.966 26.250 1.00 33.41 173 LYS A N 1
ATOM 1437 C CA . LYS A 1 173 ? -21.009 4.818 27.203 1.00 33.41 173 LYS A CA 1
ATOM 1438 C C . LYS A 1 173 ? -21.114 6.307 26.888 1.00 33.41 173 LYS A C 1
ATOM 1440 O O . LYS A 1 173 ? -21.876 6.979 27.575 1.00 33.41 173 LYS A O 1
ATOM 1445 N N . ARG A 1 174 ? -20.438 6.845 25.874 1.00 30.67 174 ARG A N 1
ATOM 1446 C CA . ARG A 1 174 ? -20.641 8.234 25.422 1.00 30.67 174 ARG A CA 1
ATOM 1447 C C . ARG A 1 174 ? -20.020 8.395 24.041 1.00 30.67 174 ARG A C 1
ATOM 1449 O O . ARG A 1 174 ? -18.857 8.069 23.853 1.00 30.67 174 ARG A O 1
ATOM 1456 N N . TYR A 1 175 ? -20.807 8.884 23.088 1.00 37.06 175 TYR A N 1
ATOM 1457 C CA . TYR A 1 175 ? -20.322 9.419 21.818 1.00 37.06 175 TYR A CA 1
ATOM 1458 C C . TYR A 1 175 ? -19.037 10.234 22.034 1.00 37.06 175 TYR A C 1
ATOM 1460 O O . TYR A 1 175 ? -19.030 11.058 22.946 1.00 37.06 175 TYR A O 1
ATOM 1468 N N . VAL A 1 176 ? -18.021 9.989 21.187 1.00 35.50 176 VAL A N 1
ATOM 1469 C CA . VAL A 1 176 ? -16.695 10.644 21.038 1.00 35.50 176 VAL A CA 1
ATOM 1470 C C . VAL A 1 176 ? -15.560 9.603 21.097 1.00 35.50 176 VAL A C 1
ATOM 1472 O O . VAL A 1 176 ? -14.882 9.427 22.102 1.00 35.50 176 VAL A O 1
ATOM 1475 N N . CYS A 1 177 ? -15.303 8.933 19.969 1.00 33.28 177 CYS A N 1
ATOM 1476 C CA . CYS A 1 177 ? -13.932 8.546 19.628 1.00 33.28 177 CYS A CA 1
ATOM 1477 C C . CYS A 1 177 ? -13.240 9.803 19.080 1.00 33.28 177 CYS A C 1
ATOM 1479 O O . CYS A 1 177 ? -13.256 10.046 17.877 1.00 33.28 177 CYS A O 1
ATOM 1481 N N . ILE A 1 178 ? -12.698 10.638 19.968 1.00 34.31 178 ILE A N 1
ATOM 1482 C CA . ILE A 1 178 ? -11.566 11.507 19.631 1.00 34.31 178 ILE A CA 1
ATOM 1483 C C . ILE A 1 178 ? -10.329 10.761 20.120 1.00 34.31 178 ILE A C 1
ATOM 1485 O O . ILE A 1 178 ? -10.130 10.681 21.332 1.00 34.31 178 ILE A O 1
ATOM 1489 N N . LEU A 1 179 ? -9.591 10.178 19.167 1.00 34.50 179 LEU A N 1
ATOM 1490 C CA . LEU A 1 179 ? -8.125 10.031 19.054 1.00 34.50 179 LEU A CA 1
ATOM 1491 C C . LEU A 1 179 ? -7.727 8.814 18.215 1.00 34.50 179 LEU A C 1
ATOM 1493 O O . LEU A 1 179 ? -8.272 7.713 18.434 1.00 34.50 179 LEU A O 1
#

pLDDT: mean 70.05, std 21.5, range [26.19, 93.31]